Protein AF-A0A6P6J4E3-F1 (afdb_monomer_lite)

Radius of gyration: 28.59 Å; chains: 1; bounding box: 44×36×92 Å

Sequence (104 aa):
MDSCSGICIILVHLLIKFKLCLRVWLWFRSEEEMFRPNMFFLLLLPPIIFESGYSLHKGNFFQNIGSITLFAVFGTAISAFIVGGGINFLGQADVIYKMTMTDR

Structure (mmCIF, N/CA/C/O backbone):
data_AF-A0A6P6J4E3-F1
#
_entry.id   AF-A0A6P6J4E3-F1
#
loop_
_atom_site.group_PDB
_atom_site.id
_atom_site.type_symbol
_atom_site.label_atom_id
_atom_site.label_alt_id
_atom_site.label_comp_id
_atom_site.label_asym_id
_atom_site.label_entity_id
_atom_site.label_seq_id
_atom_site.pdbx_PDB_ins_code
_atom_site.Cartn_x
_atom_site.Cartn_y
_atom_site.Cartn_z
_atom_site.occupancy
_atom_site.B_iso_or_equiv
_atom_site.auth_seq_id
_atom_site.auth_comp_id
_atom_site.auth_asym_id
_atom_site.auth_atom_id
_atom_site.pdbx_PDB_model_num
ATOM 1 N N . MET A 1 1 ? 10.492 -19.106 60.241 1.00 55.81 1 MET A N 1
ATOM 2 C CA . MET A 1 1 ? 11.275 -19.695 59.130 1.00 55.81 1 MET A CA 1
ATOM 3 C C . MET A 1 1 ? 10.606 -19.332 57.799 1.00 55.81 1 MET A C 1
ATOM 5 O O . MET A 1 1 ? 10.398 -20.184 56.947 1.00 55.81 1 MET A O 1
ATOM 9 N N . ASP A 1 2 ? 10.259 -18.046 57.635 1.00 56.03 2 ASP A N 1
ATOM 10 C CA . ASP A 1 2 ? 9.150 -17.624 56.755 1.00 56.03 2 ASP A CA 1
ATOM 11 C C . ASP A 1 2 ? 9.555 -16.431 55.865 1.00 56.03 2 ASP A C 1
ATOM 13 O O . ASP A 1 2 ? 9.060 -16.294 54.749 1.00 56.03 2 ASP A O 1
ATOM 17 N N . SER A 1 3 ? 10.541 -15.623 56.284 1.00 61.19 3 SER A N 1
ATOM 18 C CA . SER A 1 3 ? 11.074 -14.517 55.468 1.00 61.19 3 SER A CA 1
ATOM 19 C C . SER A 1 3 ? 11.978 -14.972 54.314 1.00 61.19 3 SER A C 1
ATOM 21 O O . SER A 1 3 ? 12.090 -14.266 53.317 1.00 61.19 3 SER A O 1
ATOM 23 N N . CYS A 1 4 ? 12.602 -16.155 54.403 1.00 60.78 4 CYS A N 1
ATOM 24 C CA . CYS A 1 4 ? 13.511 -16.651 53.358 1.00 60.78 4 CYS A CA 1
ATOM 25 C C . CYS A 1 4 ? 12.745 -17.166 52.120 1.00 60.78 4 CYS A C 1
ATOM 27 O O . CYS A 1 4 ? 13.167 -16.947 50.987 1.00 60.78 4 CYS A O 1
ATOM 29 N N . SER A 1 5 ? 11.561 -17.764 52.316 1.00 72.50 5 SER A N 1
ATOM 30 C CA . SER A 1 5 ? 10.729 -18.273 51.214 1.00 72.50 5 SER A CA 1
ATOM 31 C C . SER A 1 5 ? 10.141 -17.160 50.340 1.00 72.50 5 SER A C 1
ATOM 33 O O . SER A 1 5 ? 10.073 -17.316 49.122 1.00 72.50 5 SER A O 1
ATOM 35 N N . GLY A 1 6 ? 9.760 -16.017 50.924 1.00 77.00 6 GLY A N 1
ATOM 36 C CA . GLY A 1 6 ? 9.199 -14.888 50.169 1.00 77.00 6 GLY A CA 1
ATOM 37 C C . GLY A 1 6 ? 10.206 -14.244 49.211 1.00 77.00 6 GLY A C 1
ATOM 38 O O . GLY A 1 6 ? 9.879 -13.960 48.058 1.00 77.00 6 GLY A O 1
ATOM 39 N N . ILE A 1 7 ? 11.457 -14.088 49.655 1.00 83.31 7 ILE A N 1
ATOM 40 C CA . ILE A 1 7 ? 12.546 -13.519 48.845 1.00 83.31 7 ILE A CA 1
ATOM 41 C C . ILE A 1 7 ? 12.848 -14.431 47.647 1.00 83.31 7 ILE A C 1
ATOM 43 O O . ILE A 1 7 ? 12.998 -13.946 46.525 1.00 83.31 7 ILE A O 1
ATOM 47 N N . CYS A 1 8 ? 12.843 -15.752 47.853 1.00 79.31 8 CYS A N 1
ATOM 48 C CA . CYS A 1 8 ? 13.031 -16.728 46.780 1.00 79.31 8 CYS A CA 1
ATOM 49 C C . CYS A 1 8 ? 11.935 -16.646 45.705 1.00 79.31 8 CYS A C 1
ATOM 51 O O . CYS A 1 8 ? 12.244 -16.692 44.516 1.00 79.31 8 CYS A O 1
ATOM 53 N N . ILE A 1 9 ? 10.665 -16.470 46.086 1.00 84.69 9 ILE A N 1
ATOM 54 C CA . ILE A 1 9 ? 9.549 -16.391 45.126 1.00 84.69 9 ILE A CA 1
ATOM 55 C C . ILE A 1 9 ? 9.634 -15.119 44.270 1.00 84.69 9 ILE A C 1
ATOM 57 O O . ILE A 1 9 ? 9.402 -15.171 43.058 1.00 84.69 9 ILE A O 1
ATOM 61 N N . ILE A 1 10 ? 9.983 -13.979 44.872 1.00 86.94 10 ILE A N 1
ATOM 62 C CA . ILE A 1 10 ? 10.128 -12.702 44.153 1.00 86.94 10 ILE A CA 1
ATOM 63 C C . ILE A 1 10 ? 11.315 -12.774 43.184 1.00 86.94 10 ILE A C 1
ATOM 65 O O . ILE A 1 10 ? 11.195 -12.365 42.026 1.00 86.94 10 ILE A O 1
ATOM 69 N N . LEU A 1 11 ? 12.432 -13.361 43.624 1.00 88.25 11 LEU A N 1
ATOM 70 C CA . LEU A 1 11 ? 13.625 -13.543 42.801 1.00 88.25 11 LEU A CA 1
ATOM 71 C C . LEU A 1 11 ? 13.347 -14.452 41.595 1.00 88.25 11 LEU A C 1
ATOM 73 O O . LEU A 1 11 ? 13.730 -14.123 40.475 1.00 88.25 11 LEU A O 1
ATOM 77 N N . VAL A 1 12 ? 12.620 -15.555 41.793 1.00 88.94 12 VAL A N 1
ATOM 78 C CA . VAL A 1 12 ? 12.251 -16.477 40.708 1.00 88.94 12 VAL A CA 1
ATOM 79 C C . VAL A 1 12 ? 11.357 -15.788 39.672 1.00 88.94 12 VAL A C 1
ATOM 81 O O . VAL A 1 12 ? 11.629 -15.889 38.476 1.00 88.94 12 VAL A O 1
ATOM 84 N N . HIS A 1 13 ? 10.349 -15.018 40.090 1.00 88.62 13 HIS A N 1
ATOM 85 C CA . HIS A 1 13 ? 9.501 -14.271 39.152 1.00 88.62 13 HIS A CA 1
ATOM 86 C C . HIS A 1 13 ? 10.266 -13.181 38.396 1.00 88.62 13 HIS A C 1
ATOM 88 O O . HIS A 1 13 ? 10.050 -13.011 37.191 1.00 88.62 13 HIS A O 1
ATOM 94 N N . LEU A 1 14 ? 11.174 -12.470 39.070 1.00 87.81 14 LEU A N 1
ATOM 95 C CA . LEU A 1 14 ? 12.014 -11.451 38.444 1.00 87.81 14 LEU A CA 1
ATOM 96 C C . LEU A 1 14 ? 12.940 -12.075 37.392 1.00 87.81 14 LEU A C 1
ATOM 98 O O . LEU A 1 14 ? 13.044 -11.552 36.284 1.00 87.81 14 LEU A O 1
ATOM 102 N N . LEU A 1 15 ? 13.541 -13.230 37.690 1.00 89.19 15 LEU A N 1
ATOM 1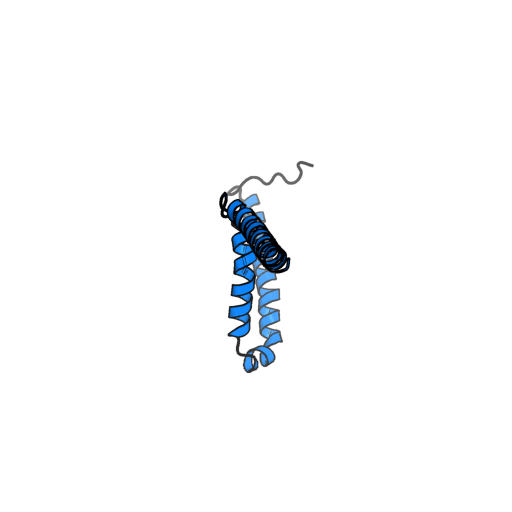03 C CA . LEU A 1 15 ? 14.388 -13.958 36.743 1.00 89.19 15 LEU A CA 1
ATOM 104 C C . LEU A 1 15 ? 13.594 -14.534 35.565 1.00 89.19 15 LEU A C 1
ATOM 106 O O . LEU A 1 15 ? 14.078 -14.489 34.434 1.00 89.19 15 LEU A O 1
ATOM 110 N N . ILE A 1 16 ? 12.368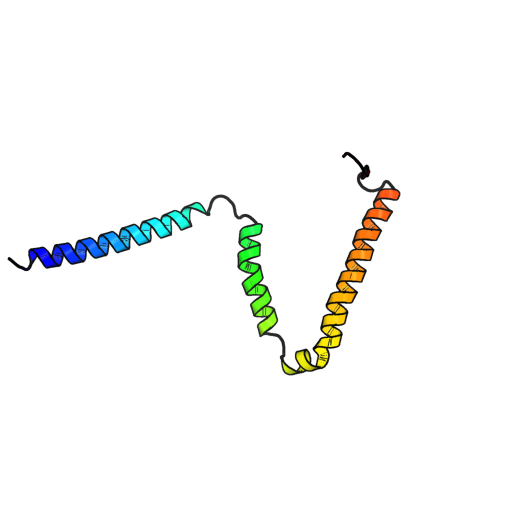 -15.019 35.787 1.00 90.88 16 ILE A N 1
ATOM 111 C CA . ILE A 1 16 ? 11.485 -15.485 34.705 1.00 90.88 16 ILE A CA 1
ATOM 112 C C . ILE A 1 16 ? 11.104 -14.317 33.788 1.00 90.88 16 ILE A C 1
ATOM 114 O O . ILE A 1 16 ? 11.243 -14.432 32.569 1.00 90.88 16 ILE A O 1
ATOM 118 N N . LYS A 1 17 ? 10.682 -13.175 34.350 1.00 87.44 17 LYS A N 1
ATOM 119 C CA . LYS A 1 17 ? 10.369 -11.954 33.587 1.00 87.44 17 LYS A CA 1
ATOM 120 C C . LYS A 1 17 ? 11.589 -11.445 32.821 1.00 87.44 17 LYS A C 1
ATOM 122 O O . LYS A 1 17 ? 11.466 -11.125 31.642 1.00 87.44 17 LYS A O 1
ATOM 127 N N . PHE A 1 18 ? 12.758 -11.419 33.457 1.00 91.50 18 PHE A N 1
ATOM 128 C CA . PHE A 1 18 ? 14.003 -10.960 32.844 1.00 91.50 18 PHE A CA 1
ATOM 129 C C . PHE A 1 18 ? 14.460 -11.886 31.714 1.00 91.50 18 PHE A C 1
ATOM 131 O O . PHE A 1 18 ? 14.816 -11.409 30.643 1.00 91.50 18 PHE A O 1
ATOM 138 N N . LYS A 1 19 ? 14.378 -13.210 31.894 1.00 88.56 19 LYS A N 1
ATOM 139 C CA . LYS A 1 19 ? 14.760 -14.187 30.863 1.00 88.56 19 LYS A CA 1
ATOM 140 C C . LYS A 1 19 ? 13.760 -14.246 29.708 1.00 88.56 19 LYS A C 1
ATOM 142 O O . LYS A 1 19 ? 14.169 -14.457 28.568 1.00 88.56 19 LYS A O 1
ATOM 147 N N . LEU A 1 20 ? 12.473 -14.019 29.980 1.00 86.06 20 LEU A N 1
ATOM 148 C CA . LEU A 1 20 ? 11.451 -13.845 28.947 1.00 86.06 20 LEU A CA 1
ATOM 149 C C . LEU A 1 20 ? 11.697 -12.557 28.151 1.00 86.06 20 LEU A C 1
ATOM 151 O O . LEU A 1 20 ? 11.715 -12.604 26.926 1.00 86.06 20 LEU A O 1
ATOM 155 N N . CYS A 1 21 ? 11.965 -11.444 28.837 1.00 81.06 21 CYS A N 1
ATOM 156 C CA . CYS A 1 21 ? 12.302 -10.165 28.213 1.00 81.06 21 CYS A CA 1
ATOM 157 C C . CYS A 1 21 ? 13.576 -10.278 27.365 1.00 81.06 21 CYS A C 1
ATOM 159 O O . CYS A 1 21 ? 13.566 -9.895 26.202 1.00 81.06 21 CYS A O 1
ATOM 161 N N . LEU A 1 22 ? 14.634 -10.906 27.890 1.00 87.81 22 LEU A N 1
ATOM 162 C CA . LEU A 1 22 ? 15.887 -11.127 27.167 1.00 87.81 22 LEU A CA 1
ATOM 163 C C . LEU A 1 22 ? 15.693 -12.038 25.946 1.00 87.81 22 LEU A C 1
ATOM 165 O O . LEU A 1 22 ? 16.300 -11.794 24.912 1.00 87.81 22 LEU A O 1
ATOM 169 N N . ARG A 1 23 ? 14.831 -13.062 26.032 1.00 86.31 23 ARG A N 1
ATOM 170 C CA . ARG A 1 23 ? 14.498 -13.931 24.890 1.00 86.31 23 ARG A CA 1
ATOM 171 C C . ARG A 1 23 ? 13.722 -13.177 23.809 1.00 86.31 23 ARG A C 1
ATOM 173 O O . ARG A 1 23 ? 14.046 -13.330 22.638 1.00 86.31 23 ARG A O 1
ATOM 180 N N . VAL A 1 24 ? 12.740 -12.361 24.192 1.00 81.25 24 VAL A N 1
ATOM 181 C CA . VAL A 1 24 ? 11.976 -11.519 23.254 1.00 81.25 24 VAL A CA 1
ATOM 182 C C . VAL A 1 24 ? 12.884 -10.470 22.611 1.00 81.25 24 VAL A C 1
ATOM 184 O O . VAL A 1 24 ? 12.859 -10.298 21.398 1.00 81.25 24 VAL A O 1
ATOM 187 N N . TRP A 1 25 ? 13.743 -9.829 23.400 1.00 76.75 25 TRP A N 1
ATOM 188 C CA . TRP A 1 25 ? 14.689 -8.825 22.921 1.00 76.75 25 TRP A CA 1
ATOM 189 C C . TRP A 1 25 ? 15.772 -9.430 22.015 1.00 76.75 25 TRP A C 1
ATOM 191 O O . TRP A 1 25 ? 16.118 -8.831 21.005 1.00 76.75 25 TRP A O 1
ATOM 201 N N . LEU A 1 26 ? 16.257 -10.644 22.309 1.00 81.31 26 LEU A N 1
ATOM 202 C CA . LEU A 1 26 ? 17.168 -11.385 21.425 1.00 81.31 26 LEU A CA 1
ATOM 203 C C . LEU A 1 26 ? 16.496 -11.844 20.125 1.00 81.31 26 LEU A C 1
ATOM 205 O O . LEU A 1 26 ? 17.147 -11.828 19.086 1.00 81.31 26 LEU A O 1
ATOM 209 N N . TRP A 1 27 ? 15.215 -12.225 20.160 1.00 69.75 27 TRP A N 1
ATOM 210 C CA . TRP A 1 27 ? 14.453 -12.521 18.943 1.00 69.75 27 TRP A CA 1
ATOM 211 C C . TRP A 1 27 ? 14.306 -11.262 18.074 1.00 69.75 27 TRP A C 1
ATOM 213 O O . TRP A 1 27 ? 14.538 -11.320 16.873 1.00 69.75 27 TRP A O 1
ATOM 223 N N . PHE A 1 28 ? 14.054 -10.109 18.702 1.00 68.50 28 PHE A N 1
ATOM 224 C CA . PHE A 1 28 ? 13.980 -8.811 18.025 1.00 68.50 28 PHE A CA 1
ATOM 225 C C . PHE A 1 28 ? 15.336 -8.346 17.456 1.00 68.50 28 PHE A C 1
ATOM 227 O O . PHE A 1 28 ? 15.403 -7.836 16.344 1.00 68.50 28 PHE A O 1
ATOM 234 N N . ARG A 1 29 ? 16.443 -8.581 18.177 1.00 69.56 29 ARG A N 1
ATOM 235 C CA . ARG A 1 29 ? 17.820 -8.245 17.753 1.00 69.56 29 ARG A CA 1
ATOM 236 C C . ARG A 1 29 ? 18.269 -9.003 16.494 1.00 69.56 29 ARG A C 1
ATOM 238 O O . ARG A 1 29 ? 19.161 -8.537 15.796 1.00 69.56 29 ARG A O 1
ATOM 245 N N . SER A 1 30 ? 17.690 -10.173 16.211 1.00 61.41 30 SER A N 1
ATOM 246 C CA . SER A 1 30 ? 18.083 -11.005 15.064 1.00 61.41 30 SER A CA 1
ATOM 247 C C . SER A 1 30 ? 17.562 -10.483 13.717 1.00 61.41 30 SER A C 1
ATOM 249 O O . SER A 1 30 ? 17.934 -11.032 12.680 1.00 61.41 30 SER A O 1
ATOM 251 N N . GLU A 1 31 ? 16.728 -9.439 13.717 1.00 57.50 31 GLU A N 1
ATOM 252 C CA . GLU A 1 31 ? 16.088 -8.879 12.520 1.00 57.50 31 GLU A CA 1
ATOM 253 C C . GLU A 1 31 ? 16.777 -7.595 12.003 1.00 57.50 31 GLU A C 1
ATOM 255 O O . GLU A 1 31 ? 16.223 -6.888 11.167 1.00 57.50 31 GLU A O 1
ATOM 260 N N . GLU A 1 32 ? 18.004 -7.292 12.455 1.00 57.16 32 GLU A N 1
ATOM 261 C CA . GLU A 1 32 ? 18.767 -6.106 12.005 1.00 57.16 32 GLU A CA 1
ATOM 262 C C . GLU A 1 32 ? 19.740 -6.362 10.833 1.00 57.16 32 GLU A C 1
ATOM 264 O O . GLU A 1 32 ? 20.384 -5.432 10.361 1.00 57.16 32 GLU A O 1
ATOM 269 N N . GLU A 1 33 ? 19.811 -7.577 10.278 1.00 56.25 33 GLU A N 1
ATOM 270 C CA . GLU A 1 33 ? 20.783 -7.929 9.218 1.00 56.25 33 GLU A CA 1
ATOM 271 C C . GLU A 1 33 ? 20.139 -8.143 7.836 1.00 56.25 33 GLU A C 1
ATOM 273 O O . GLU A 1 33 ? 20.513 -9.044 7.087 1.00 56.25 33 GLU A O 1
ATOM 278 N N . MET A 1 34 ? 19.122 -7.336 7.516 1.00 50.72 34 MET A N 1
ATOM 279 C CA . MET A 1 34 ? 18.703 -6.907 6.171 1.00 50.72 34 MET A CA 1
ATOM 280 C C . MET A 1 34 ? 17.308 -6.297 6.300 1.00 50.72 34 MET A C 1
ATOM 282 O O . MET A 1 34 ? 16.338 -7.021 6.520 1.00 50.72 34 MET A O 1
ATOM 286 N N . PHE A 1 35 ? 17.185 -4.988 6.072 1.00 56.28 35 PHE A N 1
ATOM 287 C CA . PHE A 1 35 ? 15.917 -4.339 5.732 1.00 56.28 35 PHE A CA 1
ATOM 288 C C . PHE A 1 35 ? 15.369 -5.013 4.464 1.00 56.28 35 PHE A C 1
ATOM 290 O O . PHE A 1 35 ? 15.624 -4.581 3.339 1.00 56.28 35 PHE A O 1
ATOM 297 N N . ARG A 1 36 ? 14.693 -6.158 4.605 1.00 66.56 36 ARG A N 1
ATOM 298 C CA . ARG A 1 36 ? 14.116 -6.847 3.458 1.00 66.56 36 ARG A CA 1
ATOM 299 C C . ARG A 1 36 ? 12.948 -5.977 3.007 1.00 66.56 36 ARG A C 1
ATOM 301 O O . ARG A 1 36 ? 12.005 -5.825 3.784 1.00 66.56 36 ARG A O 1
ATOM 308 N N . PRO A 1 37 ? 12.968 -5.426 1.779 1.00 74.56 37 PRO A N 1
ATOM 309 C CA . PRO A 1 37 ? 11.897 -4.556 1.293 1.00 74.56 37 PRO A CA 1
ATOM 310 C C . PRO A 1 37 ? 10.524 -5.233 1.393 1.00 74.56 37 PRO A C 1
ATOM 312 O O . PRO A 1 37 ? 9.528 -4.560 1.615 1.00 74.56 37 PRO A O 1
ATOM 315 N N . ASN A 1 38 ? 10.488 -6.570 1.347 1.00 78.81 38 ASN A N 1
ATOM 316 C CA . ASN A 1 38 ? 9.301 -7.362 1.649 1.00 78.81 38 ASN A CA 1
ATOM 317 C C . ASN A 1 38 ? 8.779 -7.161 3.084 1.00 78.81 38 ASN A C 1
ATOM 319 O O . ASN A 1 38 ? 7.620 -6.811 3.235 1.00 78.81 38 ASN A O 1
ATOM 323 N N . MET A 1 39 ? 9.591 -7.318 4.136 1.00 77.50 39 MET A N 1
ATOM 324 C CA . MET A 1 39 ? 9.117 -7.150 5.525 1.00 77.50 39 MET A CA 1
ATOM 325 C C . MET A 1 39 ? 8.651 -5.716 5.803 1.00 77.50 39 MET A C 1
ATOM 327 O O . MET A 1 39 ? 7.620 -5.515 6.437 1.00 77.50 39 MET A O 1
ATOM 331 N N . PHE A 1 40 ? 9.354 -4.722 5.253 1.00 79.25 40 PHE A N 1
ATOM 332 C CA . PHE A 1 40 ? 8.936 -3.322 5.318 1.00 79.25 40 PHE A CA 1
ATOM 333 C C . PHE A 1 40 ? 7.598 -3.094 4.601 1.00 79.25 40 PHE A C 1
ATOM 335 O O . PHE A 1 40 ? 6.680 -2.527 5.183 1.00 79.25 40 PHE A O 1
ATOM 342 N N . PHE A 1 41 ? 7.440 -3.585 3.370 1.00 81.31 41 PHE A N 1
ATOM 343 C CA . PHE A 1 41 ? 6.193 -3.444 2.619 1.00 81.31 41 PHE A CA 1
ATOM 344 C C . PHE A 1 41 ? 5.034 -4.170 3.310 1.00 81.31 41 PHE A C 1
ATOM 346 O O . PHE A 1 41 ? 3.982 -3.582 3.508 1.00 81.31 41 PHE A O 1
ATOM 353 N N . LEU A 1 42 ? 5.230 -5.406 3.767 1.00 86.31 42 LEU A N 1
ATOM 354 C CA . LEU A 1 42 ? 4.203 -6.175 4.472 1.00 86.31 42 LEU A CA 1
ATOM 355 C C . LEU A 1 42 ? 3.777 -5.544 5.810 1.00 86.31 42 LEU A C 1
ATOM 357 O O . LEU A 1 42 ? 2.636 -5.748 6.213 1.00 86.31 42 LEU A O 1
ATOM 361 N N . LEU A 1 43 ? 4.642 -4.773 6.479 1.00 84.81 43 LEU A N 1
ATOM 362 C CA . LEU A 1 43 ? 4.312 -4.069 7.726 1.00 84.81 43 LEU A CA 1
ATOM 363 C C . LEU A 1 43 ? 3.794 -2.642 7.521 1.00 84.81 43 LEU A C 1
ATOM 365 O O . LEU A 1 43 ? 2.980 -2.200 8.325 1.00 84.81 43 LEU A O 1
ATOM 369 N N . LEU A 1 44 ? 4.227 -1.920 6.481 1.00 87.31 44 LEU A N 1
ATOM 370 C CA . LEU A 1 44 ? 3.771 -0.550 6.204 1.00 87.31 44 LEU A CA 1
ATOM 371 C C . LEU A 1 44 ? 2.545 -0.491 5.297 1.00 87.31 44 LEU A C 1
ATOM 373 O O . LEU A 1 44 ? 1.723 0.411 5.449 1.00 87.31 44 LEU A O 1
ATOM 377 N N . LEU A 1 45 ? 2.386 -1.441 4.377 1.00 92.25 45 LEU A N 1
ATOM 378 C CA . LEU A 1 45 ? 1.227 -1.482 3.494 1.00 92.25 45 LEU A CA 1
ATOM 379 C C . LEU A 1 45 ? -0.094 -1.592 4.281 1.00 92.25 45 LEU A C 1
ATOM 381 O O . LEU A 1 45 ? -1.012 -0.839 3.952 1.00 92.25 45 LEU A O 1
ATOM 385 N N . PRO A 1 46 ? -0.218 -2.427 5.341 1.00 91.44 46 PRO A N 1
ATOM 386 C CA . PRO A 1 46 ? -1.460 -2.497 6.107 1.00 91.44 46 PRO A CA 1
ATOM 387 C C . PRO A 1 46 ? -1.825 -1.173 6.812 1.00 91.44 46 PRO A C 1
ATOM 389 O O . PRO A 1 46 ? -2.963 -0.734 6.640 1.00 91.44 46 PRO A O 1
ATOM 392 N N . PRO A 1 47 ? -0.915 -0.474 7.527 1.00 90.94 47 PRO A N 1
ATOM 393 C CA . PRO A 1 47 ? -1.175 0.868 8.058 1.00 90.94 47 PRO A CA 1
ATOM 394 C C . PRO A 1 47 ? -1.542 1.917 7.000 1.00 90.94 47 PRO A C 1
ATOM 396 O O . PRO A 1 47 ? -2.462 2.698 7.229 1.00 90.94 47 PRO A O 1
ATOM 399 N N . ILE A 1 48 ? -0.870 1.935 5.842 1.00 93.00 48 ILE A N 1
ATOM 400 C CA . ILE A 1 48 ? -1.109 2.936 4.783 1.00 93.00 48 ILE A CA 1
ATOM 401 C C . ILE A 1 48 ? -2.490 2.746 4.137 1.00 93.00 48 ILE A C 1
ATOM 403 O O . ILE A 1 48 ? -3.239 3.710 3.950 1.00 93.00 48 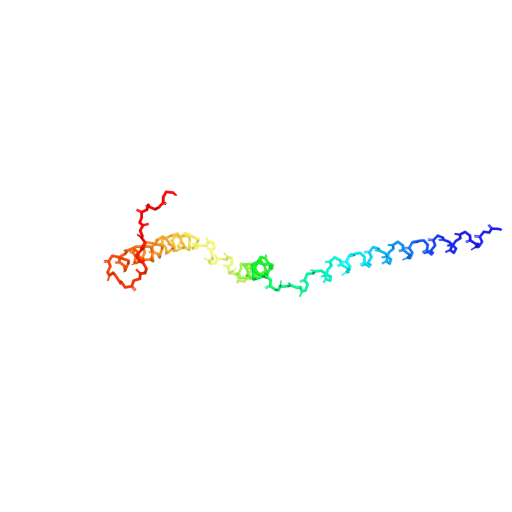ILE A O 1
ATOM 407 N N . ILE A 1 49 ? -2.864 1.503 3.814 1.00 92.31 49 ILE A N 1
ATOM 408 C CA . ILE A 1 49 ? -4.189 1.199 3.249 1.00 92.31 49 ILE A CA 1
ATOM 409 C C . ILE A 1 49 ? -5.290 1.500 4.278 1.00 92.31 49 ILE A C 1
ATOM 411 O O . ILE A 1 49 ? -6.364 1.981 3.921 1.00 92.31 49 ILE A O 1
ATOM 415 N N . PHE A 1 50 ? -5.029 1.253 5.563 1.00 90.19 50 PHE A N 1
ATOM 416 C CA . PHE A 1 50 ? -5.997 1.529 6.620 1.00 90.19 50 PHE A CA 1
ATOM 417 C C . PHE A 1 50 ? -6.212 3.033 6.852 1.00 90.19 50 PHE A C 1
ATOM 419 O O . PHE A 1 50 ? -7.355 3.466 6.987 1.00 90.19 50 PHE A O 1
ATOM 426 N N . GLU A 1 51 ? -5.147 3.839 6.852 1.00 92.19 51 GLU A N 1
ATOM 427 C CA . GLU A 1 51 ? -5.227 5.302 6.996 1.00 92.19 51 GLU A CA 1
ATOM 428 C C . GLU A 1 51 ? -5.976 5.941 5.816 1.00 92.19 51 GLU A C 1
ATOM 430 O O . GLU A 1 51 ? -6.955 6.669 6.017 1.00 92.19 51 GLU A O 1
ATOM 435 N N . SER A 1 52 ? -5.619 5.551 4.589 1.00 89.12 52 SER A N 1
ATOM 436 C CA . SER A 1 52 ? -6.291 6.020 3.370 1.00 89.12 52 SER A CA 1
ATOM 437 C C . SER A 1 52 ? -7.757 5.573 3.286 1.00 89.12 52 SER A C 1
ATOM 439 O O . SER A 1 52 ? -8.614 6.336 2.835 1.00 89.12 52 SER A O 1
ATOM 441 N N . GLY A 1 53 ? -8.081 4.375 3.780 1.00 87.50 53 GLY A N 1
ATOM 442 C CA . GLY A 1 53 ? -9.458 3.897 3.908 1.00 87.50 53 GLY A CA 1
ATOM 443 C C . GLY A 1 53 ? -10.263 4.615 4.999 1.00 87.50 53 GLY A C 1
ATOM 444 O O . GLY A 1 53 ? -11.468 4.817 4.839 1.00 87.50 53 GLY A O 1
ATOM 445 N N . TYR A 1 54 ? -9.624 5.032 6.097 1.00 85.75 54 TYR A N 1
ATOM 446 C CA . TYR A 1 54 ? -10.284 5.735 7.203 1.00 85.75 54 TYR A CA 1
ATOM 447 C C . TYR A 1 54 ? -10.604 7.200 6.868 1.00 85.75 54 TYR A C 1
ATOM 449 O O . TYR A 1 54 ? -11.677 7.687 7.233 1.00 85.75 54 TYR A O 1
ATOM 457 N N . SER A 1 55 ? -9.714 7.875 6.132 1.00 83.62 55 SER A N 1
ATOM 458 C CA . SER A 1 55 ? -9.869 9.266 5.666 1.00 83.62 55 SER A CA 1
ATOM 459 C C . SER A 1 55 ? -10.966 9.438 4.594 1.00 83.62 55 SER A C 1
ATOM 461 O O . SER A 1 55 ? -11.411 10.546 4.281 1.00 83.62 55 SER A O 1
ATOM 463 N N . LEU A 1 56 ? -11.461 8.331 4.036 1.00 81.19 56 LEU A N 1
ATOM 464 C CA . LEU A 1 56 ? -12.437 8.347 2.957 1.00 81.19 56 LEU A CA 1
ATOM 465 C C . LEU A 1 56 ? -13.845 8.712 3.459 1.00 81.19 56 LEU A C 1
ATOM 467 O O . LEU A 1 56 ? -14.418 8.065 4.343 1.00 81.19 56 LEU A O 1
ATOM 471 N N . HIS A 1 57 ? -14.436 9.752 2.862 1.00 79.69 57 HIS A N 1
ATOM 472 C CA . HIS A 1 57 ? -15.782 10.218 3.198 1.00 79.69 57 HIS A CA 1
ATOM 473 C C . HIS A 1 57 ? -16.835 9.158 2.852 1.00 79.69 57 HIS A C 1
ATOM 475 O O . HIS A 1 57 ? -17.254 9.018 1.701 1.00 79.69 57 HIS A O 1
ATOM 481 N N . LYS A 1 58 ? -17.306 8.444 3.881 1.00 69.81 58 LYS A N 1
ATOM 482 C CA . LYS A 1 58 ? -18.284 7.352 3.764 1.00 69.81 58 LYS A CA 1
ATOM 483 C C . LYS A 1 58 ? -19.540 7.763 2.977 1.00 69.81 58 LYS A C 1
ATOM 485 O O . LYS A 1 58 ? -19.987 7.001 2.132 1.00 69.81 58 LYS A O 1
ATOM 490 N N . GLY A 1 59 ? -20.061 8.979 3.173 1.00 77.75 59 GLY A N 1
ATOM 491 C CA . GLY A 1 59 ? -21.265 9.469 2.481 1.00 77.75 59 GLY A CA 1
ATOM 492 C C . GLY A 1 59 ? -21.162 9.433 0.949 1.00 77.75 59 GLY A C 1
ATOM 493 O O . GLY A 1 59 ? -21.929 8.733 0.293 1.00 77.75 59 GLY A O 1
ATOM 494 N N . ASN A 1 60 ? -20.174 10.122 0.373 1.00 77.31 60 ASN A N 1
ATOM 495 C CA . ASN A 1 60 ? -20.011 10.204 -1.083 1.00 77.31 60 ASN A CA 1
ATOM 496 C C . ASN A 1 60 ? -19.438 8.916 -1.695 1.00 77.31 60 ASN A C 1
ATOM 498 O O . ASN A 1 60 ? -19.734 8.605 -2.851 1.00 77.31 60 ASN A O 1
ATOM 502 N N . PHE A 1 61 ? -18.636 8.167 -0.930 1.00 76.94 61 PHE A N 1
ATOM 503 C CA . PHE A 1 61 ? -18.042 6.907 -1.376 1.00 76.94 61 PHE A CA 1
ATOM 504 C C . PHE A 1 61 ? -19.098 5.810 -1.561 1.00 76.94 61 PHE A C 1
ATOM 506 O O . PHE A 1 61 ? -19.120 5.154 -2.600 1.00 76.94 61 PHE A O 1
ATOM 513 N N . PHE A 1 62 ? -20.027 5.652 -0.609 1.00 76.50 62 PHE A N 1
ATOM 514 C CA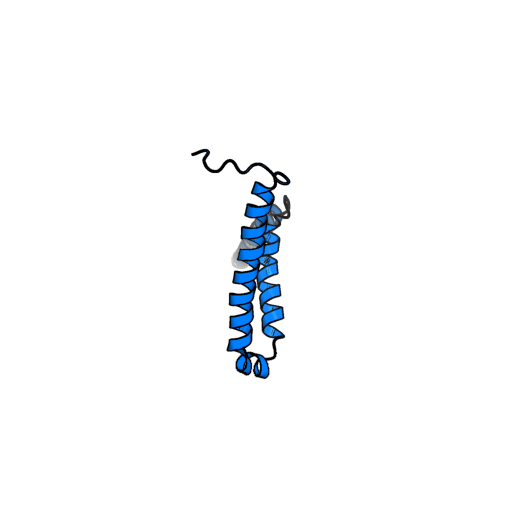 . PHE A 1 62 ? -21.103 4.662 -0.735 1.00 76.50 62 PHE A CA 1
ATOM 515 C C . PHE A 1 62 ? -22.130 5.030 -1.817 1.00 76.50 62 PHE A C 1
ATOM 517 O O . PHE A 1 62 ? -22.683 4.135 -2.449 1.00 76.50 62 PHE A O 1
ATOM 524 N N . GLN A 1 63 ? -22.336 6.321 -2.099 1.00 85.44 63 GLN A N 1
ATOM 525 C CA . GLN A 1 63 ? -23.206 6.767 -3.197 1.00 85.44 63 GLN A CA 1
ATOM 526 C C . GLN A 1 63 ? -22.619 6.498 -4.592 1.00 85.44 63 GLN A C 1
ATOM 528 O O . GLN A 1 63 ? -23.375 6.310 -5.540 1.00 85.44 63 GLN A O 1
ATOM 533 N N . ASN A 1 64 ? -21.288 6.451 -4.726 1.00 86.38 64 ASN A N 1
ATOM 534 C CA . ASN A 1 64 ? -20.599 6.306 -6.015 1.00 86.38 64 ASN A CA 1
ATOM 535 C C . ASN A 1 64 ? -19.743 5.035 -6.107 1.00 86.38 64 ASN A C 1
ATOM 537 O O . ASN A 1 64 ? -18.852 4.950 -6.956 1.00 86.38 64 ASN A O 1
ATOM 541 N N . ILE A 1 65 ? -20.020 4.028 -5.273 1.00 89.31 65 ILE A N 1
ATOM 542 C CA . ILE A 1 65 ? -19.221 2.797 -5.214 1.00 89.31 65 ILE A CA 1
ATOM 543 C C . ILE A 1 65 ? -19.134 2.101 -6.578 1.00 89.31 65 ILE A C 1
ATOM 545 O O . ILE A 1 65 ? -18.072 1.617 -6.955 1.00 89.31 65 ILE A O 1
ATOM 549 N N . GLY A 1 66 ? -20.210 2.150 -7.372 1.00 88.69 66 GLY A N 1
ATOM 550 C CA . GLY A 1 66 ? -20.239 1.590 -8.723 1.00 88.69 66 GLY A CA 1
ATOM 551 C C . GLY A 1 66 ? -19.205 2.227 -9.654 1.00 88.69 66 GLY A C 1
ATOM 552 O O . GLY A 1 66 ? -18.454 1.510 -10.306 1.00 88.69 66 GLY A O 1
ATOM 553 N N . SER A 1 67 ? -19.101 3.561 -9.674 1.00 92.06 67 SER A N 1
ATOM 554 C CA . SER A 1 67 ? -18.110 4.257 -10.508 1.00 92.06 67 SER A CA 1
ATOM 555 C C . SER A 1 67 ? -16.680 3.963 -10.058 1.00 92.06 67 SER A C 1
ATO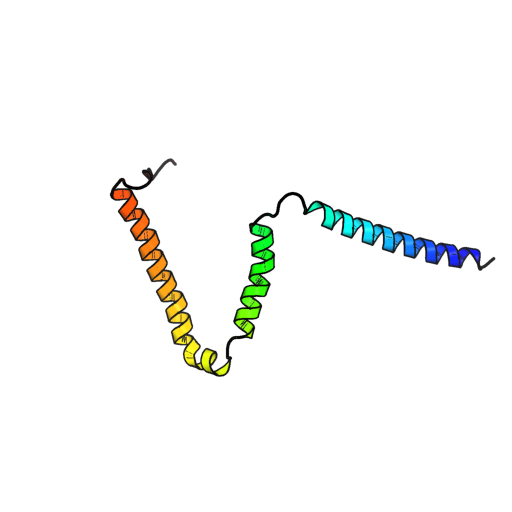M 557 O O . SER A 1 67 ? -15.787 3.842 -10.893 1.00 92.06 67 SER A O 1
ATOM 559 N N . ILE A 1 68 ? -16.457 3.839 -8.749 1.00 92.19 68 ILE A N 1
ATOM 560 C CA . ILE A 1 68 ? -15.135 3.587 -8.165 1.00 92.19 68 ILE A CA 1
ATOM 561 C C . ILE A 1 68 ? -14.682 2.161 -8.484 1.00 92.19 68 ILE A C 1
ATOM 563 O O . ILE A 1 68 ? -13.557 1.959 -8.935 1.00 92.19 68 ILE A O 1
ATOM 567 N N . THR A 1 69 ? -15.564 1.174 -8.318 1.00 91.88 69 THR A N 1
ATOM 568 C CA . THR A 1 69 ? -15.278 -0.222 -8.666 1.00 91.88 69 THR A CA 1
ATOM 569 C C . THR A 1 69 ? -15.112 -0.403 -10.174 1.00 91.88 69 THR A C 1
ATOM 571 O O . THR A 1 69 ? -14.199 -1.109 -10.595 1.00 91.88 69 THR A O 1
ATOM 574 N N . LEU A 1 70 ? -15.926 0.267 -10.998 1.00 94.25 70 LEU A N 1
ATOM 575 C CA . LEU A 1 70 ? -15.755 0.257 -12.453 1.00 94.25 70 LEU A CA 1
ATOM 576 C C . LEU A 1 70 ? -14.408 0.852 -12.852 1.00 94.25 70 LEU A C 1
ATOM 578 O O . LEU A 1 70 ? -13.684 0.225 -13.616 1.00 94.25 70 LEU A O 1
ATOM 582 N N . PHE A 1 71 ? -1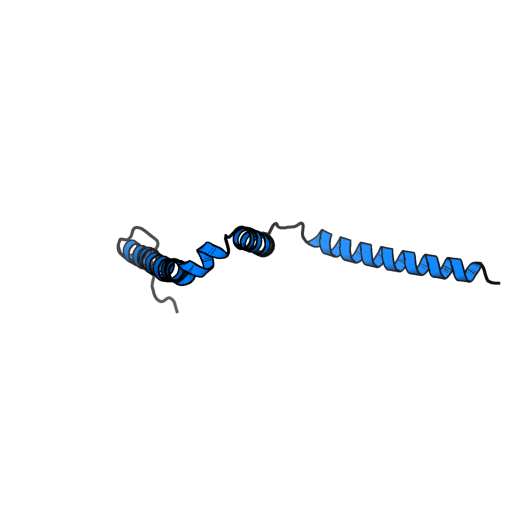4.035 2.009 -12.307 1.00 93.25 71 PHE A N 1
ATOM 583 C CA . PHE A 1 71 ? -12.736 2.614 -12.587 1.00 93.25 71 PHE A CA 1
ATOM 584 C C . PHE A 1 71 ? -11.579 1.725 -12.119 1.00 93.25 71 PHE A C 1
ATOM 586 O O . PHE A 1 71 ? -10.611 1.550 -12.854 1.00 93.25 71 PHE A O 1
ATOM 593 N N . ALA A 1 72 ? -11.695 1.100 -10.946 1.00 94.00 72 ALA A N 1
ATOM 594 C CA . ALA A 1 72 ? -10.685 0.177 -10.445 1.00 94.00 72 ALA A CA 1
ATOM 595 C C . ALA A 1 72 ? -10.516 -1.041 -11.368 1.00 94.00 72 ALA A C 1
ATOM 597 O O . ALA A 1 72 ? -9.395 -1.352 -11.760 1.00 94.00 72 ALA A O 1
ATOM 598 N N . VAL A 1 73 ? -11.606 -1.709 -11.758 1.00 95.94 73 VAL A N 1
ATOM 599 C CA . VAL A 1 73 ? -11.559 -2.932 -12.580 1.00 95.94 73 VAL A CA 1
ATOM 600 C C . VAL A 1 73 ? -11.236 -2.622 -14.041 1.00 95.94 73 VAL A C 1
ATOM 602 O O . VAL A 1 73 ? -10.296 -3.186 -14.593 1.00 95.94 73 VAL A O 1
ATOM 605 N N . PHE A 1 74 ? -11.966 -1.706 -14.680 1.00 96.94 74 PHE A N 1
ATOM 606 C CA . PHE A 1 74 ? -11.706 -1.344 -16.076 1.00 96.94 74 PHE A CA 1
ATOM 607 C C . PHE A 1 74 ? -10.366 -0.624 -16.235 1.00 96.94 74 PHE A C 1
ATOM 609 O O . PHE A 1 74 ? -9.641 -0.904 -17.187 1.00 96.94 74 PHE A O 1
ATOM 616 N N . GLY A 1 75 ? -9.992 0.254 -15.301 1.00 94.44 75 GLY A N 1
ATOM 617 C CA . GLY A 1 75 ? -8.712 0.961 -15.341 1.00 94.44 75 GLY A CA 1
ATOM 618 C C . GLY A 1 75 ? -7.518 0.019 -15.199 1.00 94.44 75 GLY A C 1
ATOM 619 O O . GLY A 1 75 ? -6.552 0.136 -15.957 1.00 94.44 75 GLY A O 1
ATOM 620 N N . THR A 1 76 ? -7.594 -0.963 -14.292 1.00 96.00 76 THR A N 1
ATOM 621 C CA . THR A 1 76 ? -6.541 -1.986 -14.166 1.00 96.00 76 THR A CA 1
ATOM 622 C C . THR A 1 76 ? -6.517 -2.932 -15.360 1.00 96.00 76 THR A C 1
ATOM 624 O O . THR A 1 76 ? -5.431 -3.220 -15.857 1.00 96.00 76 THR A O 1
ATOM 627 N N . ALA A 1 77 ? -7.674 -3.350 -15.883 1.00 97.00 77 ALA A N 1
ATOM 628 C CA . ALA A 1 77 ? -7.745 -4.203 -17.068 1.00 97.00 77 ALA A CA 1
ATOM 629 C C . ALA A 1 77 ? -7.100 -3.530 -18.289 1.00 97.00 77 ALA A C 1
ATOM 631 O O . ALA A 1 77 ? -6.216 -4.110 -18.917 1.00 97.00 77 ALA A O 1
ATOM 632 N N . ILE A 1 78 ? -7.477 -2.283 -18.589 1.00 97.19 78 ILE A N 1
ATOM 633 C CA . ILE A 1 78 ? -6.910 -1.519 -19.709 1.00 97.19 78 ILE A CA 1
ATOM 634 C C . ILE A 1 78 ? -5.405 -1.298 -19.505 1.00 97.19 78 ILE A C 1
ATOM 636 O O . ILE A 1 78 ? -4.631 -1.506 -20.437 1.00 97.19 78 ILE A O 1
ATOM 640 N N . SER A 1 79 ? -4.964 -0.956 -18.289 1.00 96.25 79 SER A N 1
ATOM 641 C CA . SER A 1 79 ? -3.535 -0.786 -17.987 1.00 96.25 79 SER A CA 1
ATOM 642 C C . SER A 1 79 ? -2.748 -2.085 -18.182 1.00 96.25 79 SER A C 1
ATOM 644 O O . SER A 1 79 ? -1.674 -2.066 -18.780 1.00 96.25 79 SER A O 1
ATOM 646 N N . ALA A 1 80 ? -3.292 -3.224 -17.746 1.00 95.94 80 ALA A N 1
ATOM 647 C CA . ALA A 1 80 ? -2.672 -4.531 -17.938 1.00 95.94 80 ALA A CA 1
ATOM 648 C C . ALA A 1 80 ? -2.584 -4.907 -19.425 1.00 95.94 80 ALA A C 1
ATOM 650 O O . ALA A 1 80 ? -1.546 -5.398 -19.866 1.00 95.94 80 ALA A O 1
ATOM 651 N N . PHE A 1 81 ? -3.622 -4.618 -20.218 1.00 95.56 81 PHE A N 1
ATOM 652 C CA . PHE A 1 81 ? -3.591 -4.826 -21.668 1.00 95.56 81 PHE A CA 1
ATOM 653 C C . PHE A 1 81 ? -2.586 -3.915 -22.372 1.00 95.56 81 PHE A C 1
ATOM 655 O O . PHE A 1 81 ? -1.880 -4.380 -23.262 1.00 95.56 81 PHE A O 1
ATOM 662 N N . ILE A 1 82 ? -2.481 -2.644 -21.982 1.00 95.81 82 ILE A N 1
ATOM 663 C CA . ILE A 1 82 ? -1.542 -1.705 -22.607 1.00 95.81 82 ILE A CA 1
ATOM 664 C C . ILE A 1 82 ? -0.100 -2.050 -22.238 1.00 95.81 82 ILE A C 1
ATOM 666 O O . ILE A 1 82 ? 0.751 -2.090 -23.119 1.00 95.81 82 ILE A O 1
ATOM 670 N N . VAL A 1 83 ? 0.193 -2.331 -20.968 1.00 94.12 83 VAL A N 1
ATOM 671 C CA . VAL A 1 83 ? 1.554 -2.677 -20.531 1.00 94.12 83 VAL A CA 1
ATOM 672 C C . VAL A 1 83 ? 1.943 -4.067 -21.033 1.00 94.12 83 VAL A C 1
ATOM 674 O O . VAL A 1 83 ? 3.017 -4.234 -21.604 1.00 94.12 83 VAL A O 1
ATOM 677 N N . GLY A 1 84 ? 1.058 -5.054 -20.878 1.00 90.88 84 GLY A N 1
ATOM 678 C CA . GLY A 1 84 ? 1.275 -6.427 -21.334 1.00 90.88 84 GLY A CA 1
ATOM 679 C C . GLY A 1 84 ? 1.330 -6.542 -22.859 1.00 90.88 84 GLY A C 1
ATOM 680 O O . GLY A 1 84 ? 2.226 -7.176 -23.410 1.00 90.88 84 GLY A O 1
ATOM 681 N N . GLY A 1 85 ? 0.411 -5.895 -23.570 1.00 91.06 85 GLY A N 1
ATOM 682 C CA . GLY A 1 85 ? 0.425 -5.827 -25.031 1.00 91.06 85 GLY A CA 1
ATOM 683 C C . GLY A 1 85 ? 1.593 -4.994 -25.549 1.00 91.06 85 GLY A C 1
ATOM 684 O O . GLY A 1 85 ? 2.280 -5.414 -26.475 1.00 91.06 85 GLY A O 1
ATOM 685 N N . GLY A 1 86 ? 1.875 -3.864 -24.900 1.00 90.62 86 GLY A N 1
ATOM 686 C CA . GLY A 1 86 ? 3.007 -2.998 -25.206 1.00 90.62 86 GLY A CA 1
ATOM 687 C C . GLY A 1 86 ? 4.328 -3.746 -25.106 1.00 90.62 86 GLY A C 1
ATOM 688 O O . GLY A 1 86 ? 5.097 -3.728 -26.061 1.00 90.62 86 GLY A O 1
ATOM 689 N N . ILE A 1 87 ? 4.570 -4.480 -24.018 1.00 88.88 87 ILE A N 1
ATOM 690 C CA . ILE A 1 87 ? 5.821 -5.229 -23.860 1.00 88.88 87 ILE A CA 1
ATOM 691 C C . ILE A 1 87 ? 5.957 -6.372 -24.875 1.00 88.88 87 ILE A C 1
ATOM 693 O O . ILE A 1 87 ? 7.051 -6.603 -25.383 1.00 88.88 87 ILE A O 1
ATOM 697 N N . ASN A 1 88 ? 4.852 -7.028 -25.249 1.00 84.19 88 ASN A N 1
ATOM 698 C CA . ASN A 1 88 ? 4.854 -8.029 -26.321 1.00 84.19 88 ASN A CA 1
ATOM 699 C C . ASN A 1 88 ? 5.122 -7.400 -27.701 1.00 84.19 88 ASN A C 1
ATOM 701 O O . ASN A 1 88 ? 5.870 -7.958 -28.502 1.00 84.19 88 ASN A O 1
ATOM 705 N N . PHE A 1 89 ? 4.551 -6.226 -27.977 1.00 85.31 89 PHE A N 1
ATOM 706 C CA . PHE A 1 89 ? 4.747 -5.503 -29.235 1.00 85.31 89 PHE A CA 1
ATOM 707 C C . PHE A 1 89 ? 6.172 -4.941 -29.361 1.00 85.31 89 PHE A C 1
ATOM 709 O O . PHE A 1 89 ? 6.820 -5.111 -30.391 1.00 85.31 89 PHE A O 1
ATOM 716 N N . LEU A 1 90 ? 6.698 -4.342 -28.290 1.00 81.19 90 LEU A N 1
ATOM 717 C CA . LEU A 1 90 ? 8.081 -3.862 -28.197 1.00 81.19 90 LEU A CA 1
ATOM 718 C C . LEU A 1 90 ? 9.103 -5.008 -28.292 1.00 81.19 90 LEU A C 1
ATOM 720 O O . LEU A 1 90 ? 10.173 -4.815 -28.865 1.00 81.19 90 LEU A O 1
ATOM 724 N N . GLY A 1 91 ? 8.765 -6.204 -27.797 1.00 76.94 91 GLY A N 1
ATOM 725 C CA . GLY A 1 91 ? 9.583 -7.410 -27.967 1.00 76.94 91 GLY A CA 1
ATOM 726 C C . GLY A 1 91 ? 9.659 -7.910 -29.418 1.00 76.94 91 GLY A C 1
ATOM 727 O O . GLY A 1 91 ? 10.685 -8.446 -29.829 1.00 76.94 91 GLY A O 1
ATOM 728 N N . GLN A 1 92 ? 8.613 -7.693 -30.224 1.00 72.00 92 GLN A N 1
ATOM 729 C CA . GLN A 1 92 ? 8.623 -7.995 -31.667 1.00 72.00 92 GLN A CA 1
ATOM 730 C C . GLN A 1 92 ? 9.395 -6.940 -32.479 1.00 72.00 92 GLN A C 1
ATOM 732 O O . GLN A 1 92 ? 9.919 -7.249 -33.546 1.00 72.00 92 GLN A O 1
ATOM 737 N N . ALA A 1 93 ? 9.491 -5.710 -31.964 1.00 74.44 93 ALA A N 1
ATOM 738 C CA . ALA A 1 93 ? 10.227 -4.602 -32.575 1.00 74.44 93 ALA A CA 1
ATOM 739 C C . ALA A 1 93 ? 11.757 -4.646 -32.331 1.00 74.44 93 ALA A C 1
ATOM 741 O O . ALA A 1 93 ? 12.449 -3.712 -32.722 1.00 74.44 93 ALA A O 1
ATOM 742 N N . ASP A 1 94 ? 12.281 -5.712 -31.707 1.00 64.62 94 ASP A N 1
ATOM 743 C CA . ASP A 1 94 ? 13.713 -5.961 -31.424 1.00 64.62 94 ASP A CA 1
ATOM 744 C C . ASP A 1 94 ? 14.401 -4.896 -30.535 1.00 64.62 94 ASP A C 1
ATOM 746 O O . ASP A 1 94 ? 15.623 -4.804 -30.475 1.00 64.62 94 ASP A O 1
ATOM 750 N N . VAL A 1 95 ? 13.625 -4.091 -29.795 1.00 66.12 95 VAL A N 1
ATOM 751 C CA . VAL A 1 95 ? 14.151 -3.032 -28.904 1.00 66.12 95 VAL A CA 1
ATOM 752 C C . VAL A 1 95 ? 14.405 -3.545 -27.473 1.00 66.12 95 VAL A C 1
ATOM 754 O O . VAL A 1 95 ? 15.109 -2.901 -26.696 1.00 66.12 95 VAL A O 1
ATOM 757 N N . ILE A 1 96 ? 13.858 -4.709 -27.095 1.00 60.88 96 ILE A N 1
ATOM 758 C CA . ILE A 1 96 ? 13.950 -5.290 -25.740 1.00 60.88 96 ILE A CA 1
ATOM 759 C C . ILE A 1 96 ? 14.148 -6.811 -25.850 1.00 60.88 96 ILE A C 1
ATOM 761 O O . ILE A 1 96 ? 13.576 -7.421 -26.750 1.00 60.88 96 ILE A O 1
ATOM 765 N N . TYR A 1 97 ? 14.967 -7.389 -24.949 1.00 60.59 97 TYR A N 1
ATOM 766 C CA . TYR A 1 97 ? 15.360 -8.810 -24.853 1.00 60.59 97 TYR A CA 1
ATOM 767 C C . TYR A 1 97 ? 14.434 -9.774 -25.614 1.00 60.59 97 TYR A C 1
ATOM 769 O O . TYR A 1 97 ? 13.263 -9.916 -25.263 1.00 60.59 97 TYR A O 1
ATOM 777 N N . LYS A 1 98 ? 14.992 -10.482 -26.609 1.00 51.31 98 LYS A N 1
ATOM 778 C CA . LYS A 1 98 ? 14.364 -11.614 -27.310 1.00 51.31 98 LYS A CA 1
ATOM 779 C C . LYS A 1 98 ? 13.820 -12.617 -26.292 1.00 51.31 98 LYS A C 1
ATOM 781 O O . LYS A 1 98 ? 14.543 -13.492 -25.821 1.00 51.31 98 LYS A O 1
ATOM 786 N N . MET A 1 99 ? 12.538 -12.506 -25.961 1.00 53.66 99 MET A N 1
ATOM 787 C CA . MET A 1 99 ? 11.825 -13.525 -25.200 1.00 53.66 99 MET A CA 1
ATOM 788 C C . MET A 1 99 ? 11.635 -14.715 -26.141 1.00 53.66 99 MET A C 1
ATOM 790 O O . MET A 1 99 ? 10.666 -14.779 -26.896 1.00 53.66 99 MET A O 1
ATOM 794 N N . THR A 1 100 ? 12.623 -15.615 -26.157 1.00 53.00 100 THR A N 1
ATOM 795 C CA . THR A 1 100 ? 12.517 -16.925 -26.801 1.00 53.00 100 THR A CA 1
ATOM 796 C C . THR A 1 100 ? 11.398 -17.681 -26.080 1.00 53.00 100 THR A C 1
ATOM 798 O O . THR A 1 100 ? 11.535 -18.133 -24.948 1.00 53.00 100 THR A O 1
ATOM 801 N N . MET A 1 101 ? 10.209 -17.679 -26.678 1.00 55.84 101 MET A N 1
ATOM 802 C CA . MET A 1 101 ? 9.031 -18.344 -26.132 1.00 55.84 101 MET A CA 1
ATOM 803 C C . MET A 1 101 ? 9.223 -19.851 -26.340 1.00 55.84 101 MET A C 1
ATOM 805 O O . MET A 1 101 ? 9.149 -20.315 -27.476 1.00 55.84 101 MET A O 1
ATOM 809 N N . THR A 1 102 ? 9.436 -20.596 -25.249 1.00 53.28 102 THR A N 1
ATOM 810 C CA . THR A 1 102 ? 9.782 -22.039 -25.173 1.00 53.28 102 THR A CA 1
ATOM 811 C C . THR A 1 102 ? 11.289 -22.322 -25.098 1.00 53.28 102 THR A C 1
ATOM 813 O O . THR A 1 102 ? 11.885 -22.816 -26.050 1.00 53.28 102 THR A O 1
ATOM 816 N N . ASP A 1 103 ? 11.891 -22.095 -23.930 1.00 46.03 103 ASP A N 1
ATOM 817 C CA . ASP A 1 103 ? 12.783 -23.115 -23.363 1.00 46.03 103 ASP A CA 1
ATOM 818 C C . ASP A 1 103 ? 11.922 -23.856 -22.328 1.00 46.03 103 ASP A C 1
ATOM 820 O O . ASP A 1 103 ? 11.227 -23.206 -21.546 1.00 46.03 103 ASP A O 1
ATOM 824 N N . ARG A 1 104 ? 11.799 -25.176 -22.471 1.00 49.06 104 ARG A N 1
ATOM 825 C CA . ARG A 1 104 ? 10.824 -26.008 -21.749 1.00 49.06 104 ARG A CA 1
ATOM 826 C C . ARG A 1 104 ? 10.950 -25.946 -20.229 1.00 49.06 104 ARG A C 1
ATOM 828 O O . ARG A 1 104 ? 12.091 -25.901 -19.732 1.00 49.06 104 ARG A O 1
#

Organism: Carassius auratus (NCBI:txid7957)

pLDDT: mean 79.84, std 13.77, range [46.03, 97.19]

Secondary structure (DSSP, 8-state):
--HHHHHHHHHHHHHHHHHHHHHHHHHHHTT-S---HHHHHHHHHHHHHHHHHHSS-HHHHHHTHHHHHHHHHHHHHHHHHHHHHHHHHHHHTTSS----S---

Foldseek 3Di:
DPVVVVVVVVVVVVVVVVVVVVVVVVVVVVPPPDPPVVVVCVVVVVVVVVVVVVPDDPVVCVVCVVVVVCCVVVVVVVVCCCVVVVVVVVCVVVNDDNPPPDPD

InterPro domains:
  IPR004709 Na+/H+ exchanger [PR01084] (39-50)
  IPR004709 Na+/H+ exchanger [PR01084] (53-67)
  IPR004709 Na+/H+ exchanger [PR01084] (68-76)
  IPR006153 Cation/H+ exchanger, transmembrane domain [PF00999] (32-94)
  IPR018422 Cation/H+ exchanger, CPA1 family [PTHR10110] (18-103)